Protein AF-A0A9W5RYF2-F1 (afdb_monomer_lite)

pLDDT: mean 78.44, std 16.14, range [43.22, 94.44]

Organism: NCBI:txid1380763

Radius of gyration: 21.94 Å; chains: 1; bounding box: 41×75×54 Å

Structure (mmCIF, N/CA/C/O backbone):
data_AF-A0A9W5RYF2-F1
#
_entry.id   AF-A0A9W5RYF2-F1
#
loop_
_atom_site.group_PDB
_atom_site.id
_atom_site.type_symbol
_atom_site.label_atom_id
_atom_site.label_alt_id
_atom_site.label_comp_id
_atom_site.label_asym_id
_atom_site.label_entity_id
_atom_site.label_seq_id
_atom_site.pdbx_PDB_ins_code
_atom_site.Cartn_x
_atom_site.Cartn_y
_atom_site.Cartn_z
_atom_site.occupancy
_atom_site.B_iso_or_equiv
_atom_site.auth_seq_id
_atom_site.auth_comp_id
_atom_site.auth_asym_id
_atom_site.auth_atom_id
_atom_site.pdbx_PDB_model_num
ATOM 1 N N . MET A 1 1 ? 18.108 -4.951 -0.617 1.00 75.12 1 MET A N 1
ATOM 2 C CA . MET A 1 1 ? 16.947 -5.776 -1.016 1.00 75.12 1 MET A CA 1
ATOM 3 C C . MET A 1 1 ? 16.757 -5.629 -2.524 1.00 75.12 1 MET A C 1
ATOM 5 O O . MET A 1 1 ? 16.729 -4.499 -2.991 1.00 75.12 1 MET A O 1
ATOM 9 N N . ASN A 1 2 ? 16.723 -6.720 -3.292 1.00 88.06 2 ASN A N 1
ATOM 10 C CA . ASN A 1 2 ? 16.575 -6.688 -4.760 1.00 88.06 2 ASN A CA 1
ATOM 11 C C . ASN A 1 2 ? 15.084 -6.607 -5.170 1.00 88.06 2 ASN A C 1
ATOM 13 O O . ASN A 1 2 ? 14.220 -6.937 -4.359 1.00 88.06 2 ASN A O 1
ATOM 17 N N . ALA A 1 3 ? 14.761 -6.244 -6.417 1.00 87.00 3 ALA A N 1
ATOM 18 C CA . ALA A 1 3 ? 13.384 -6.110 -6.919 1.00 87.00 3 ALA A CA 1
ATOM 19 C C . ALA A 1 3 ? 12.536 -7.378 -6.691 1.00 87.00 3 ALA A C 1
ATOM 21 O O . ALA A 1 3 ? 11.399 -7.299 -6.238 1.00 87.00 3 ALA A O 1
ATOM 22 N N . LYS A 1 4 ? 13.122 -8.571 -6.8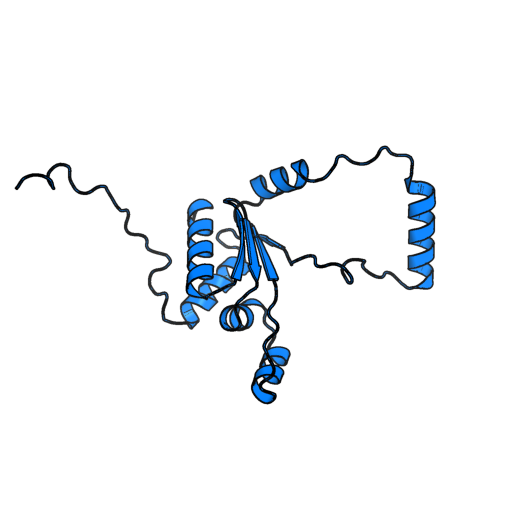75 1.00 89.69 4 LYS A N 1
ATOM 23 C CA . LYS A 1 4 ? 12.460 -9.856 -6.568 1.00 89.69 4 LYS A CA 1
ATOM 24 C C . LYS A 1 4 ? 12.098 -10.006 -5.084 1.00 89.69 4 LYS A C 1
ATOM 26 O O . LYS A 1 4 ? 11.036 -10.520 -4.747 1.00 89.69 4 LYS A O 1
ATOM 31 N N . GLN A 1 5 ? 12.984 -9.563 -4.191 1.00 89.88 5 GLN A N 1
ATOM 32 C CA . GLN A 1 5 ? 12.745 -9.608 -2.745 1.00 89.88 5 GLN A CA 1
ATO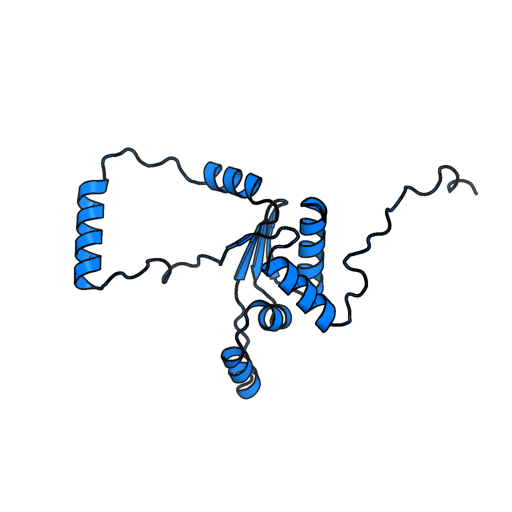M 33 C C . GLN A 1 5 ? 11.685 -8.584 -2.336 1.00 89.88 5 GLN A C 1
ATOM 35 O O . GLN A 1 5 ? 10.839 -8.893 -1.503 1.00 89.88 5 GLN A O 1
ATOM 40 N N . VAL A 1 6 ? 11.714 -7.395 -2.946 1.00 90.94 6 VAL A N 1
ATOM 41 C CA . VAL A 1 6 ? 10.686 -6.360 -2.788 1.00 90.94 6 VAL A CA 1
ATOM 42 C C . VAL A 1 6 ? 9.323 -6.904 -3.198 1.00 90.94 6 VAL A C 1
ATOM 44 O O . VAL A 1 6 ? 8.392 -6.849 -2.403 1.00 90.94 6 VAL A O 1
ATOM 47 N N . HIS A 1 7 ? 9.227 -7.513 -4.378 1.00 92.12 7 HIS A N 1
ATOM 48 C CA . HIS A 1 7 ? 7.991 -8.100 -4.877 1.00 92.12 7 HIS A CA 1
ATOM 49 C C . HIS A 1 7 ? 7.391 -9.106 -3.890 1.00 92.12 7 HIS A C 1
ATOM 51 O O . HIS A 1 7 ? 6.253 -8.959 -3.452 1.00 92.12 7 HIS A O 1
ATOM 57 N N . LYS A 1 8 ? 8.209 -10.060 -3.439 1.00 91.31 8 LYS A N 1
ATOM 58 C CA . LYS A 1 8 ? 7.801 -11.077 -2.467 1.00 91.31 8 LYS A CA 1
ATOM 59 C C . LYS A 1 8 ? 7.463 -10.518 -1.083 1.00 91.31 8 LYS A C 1
ATOM 61 O O . LYS A 1 8 ? 6.682 -11.105 -0.335 1.00 91.31 8 LYS A O 1
ATOM 66 N N . PHE A 1 9 ? 8.113 -9.437 -0.671 1.00 91.19 9 PHE A N 1
ATOM 67 C CA . PHE A 1 9 ? 7.785 -8.764 0.581 1.00 91.19 9 PHE A CA 1
ATOM 68 C C . PHE A 1 9 ? 6.414 -8.094 0.496 1.00 91.19 9 PHE A C 1
ATOM 70 O O . PHE A 1 9 ? 5.586 -8.308 1.377 1.00 91.19 9 PHE A O 1
ATOM 77 N N . VAL A 1 10 ? 6.169 -7.344 -0.579 1.00 91.88 10 VAL A N 1
ATOM 78 C CA . VAL A 1 10 ? 4.903 -6.641 -0.820 1.00 91.88 10 VAL A CA 1
ATOM 79 C C . VAL A 1 10 ? 3.755 -7.638 -0.915 1.00 91.88 10 VAL A C 1
ATOM 81 O O . VAL A 1 10 ? 2.745 -7.469 -0.247 1.00 91.88 10 VAL A O 1
ATOM 84 N N . GLU A 1 11 ? 3.945 -8.720 -1.660 1.00 92.19 11 GLU A N 1
ATOM 85 C CA . GLU A 1 11 ? 2.990 -9.822 -1.766 1.00 92.19 11 GLU A CA 1
ATOM 86 C C . GLU A 1 11 ? 2.588 -10.378 -0.391 1.00 92.19 11 GLU A C 1
ATOM 88 O O . GLU A 1 11 ? 1.407 -10.398 -0.046 1.00 92.19 11 GLU A O 1
ATOM 93 N N . ARG A 1 12 ? 3.574 -10.727 0.448 1.00 90.69 12 ARG A N 1
ATOM 94 C CA . ARG A 1 12 ? 3.320 -11.221 1.809 1.00 90.69 12 ARG A CA 1
ATOM 95 C C . ARG A 1 12 ? 2.659 -10.180 2.705 1.00 90.69 12 ARG A C 1
ATOM 97 O O . ARG A 1 12 ? 1.816 -10.537 3.519 1.00 90.69 12 ARG A O 1
ATOM 104 N N . TYR A 1 13 ? 3.033 -8.910 2.578 1.00 90.69 13 TYR A N 1
ATOM 105 C CA . TYR A 1 13 ? 2.407 -7.825 3.330 1.00 90.69 13 TYR A CA 1
ATOM 106 C C . TYR A 1 13 ? 0.921 -7.686 2.980 1.00 90.69 13 TYR A C 1
ATOM 108 O O . TYR A 1 13 ? 0.081 -7.575 3.874 1.00 90.69 13 TYR A O 1
ATOM 116 N N . LEU A 1 14 ? 0.587 -7.723 1.689 1.00 91.75 14 LEU A N 1
ATOM 117 C CA . LEU A 1 14 ? -0.787 -7.602 1.203 1.00 91.75 14 LEU A CA 1
ATOM 118 C C . LEU A 1 14 ? -1.655 -8.778 1.663 1.00 91.75 14 LEU A C 1
ATOM 120 O O . LEU A 1 14 ? -2.762 -8.561 2.153 1.00 91.75 14 LEU A O 1
ATOM 124 N N . GLU A 1 15 ? -1.131 -10.003 1.572 1.00 89.75 15 GLU A N 1
ATOM 125 C CA . GLU A 1 15 ? -1.806 -11.211 2.060 1.00 89.75 15 GLU A CA 1
ATOM 126 C C . GLU A 1 15 ? -2.004 -11.164 3.583 1.00 89.75 15 GLU A C 1
ATOM 128 O O . GLU A 1 15 ? -3.099 -11.412 4.085 1.00 89.75 15 GLU A O 1
ATOM 133 N N . ALA A 1 16 ? -0.973 -10.768 4.332 1.00 88.75 16 ALA A N 1
ATOM 134 C CA . ALA A 1 16 ? -1.019 -10.725 5.789 1.00 88.75 16 ALA A CA 1
ATOM 135 C C . ALA A 1 16 ? -1.942 -9.636 6.356 1.00 88.75 16 ALA A C 1
ATOM 137 O O . ALA A 1 16 ? -2.501 -9.799 7.441 1.00 88.75 16 ALA A O 1
ATOM 138 N N . THR A 1 17 ? -2.094 -8.521 5.642 1.00 89.00 17 THR A N 1
ATOM 139 C CA . THR A 1 17 ? -3.000 -7.426 6.021 1.00 89.00 17 THR A CA 1
ATOM 140 C C . THR A 1 17 ? -4.427 -7.629 5.513 1.00 89.00 17 THR A C 1
ATOM 142 O O . THR A 1 17 ? -5.294 -6.805 5.814 1.00 89.00 17 THR A O 1
ATOM 145 N N . GLY A 1 18 ? -4.686 -8.702 4.755 1.00 89.31 18 GLY A N 1
ATOM 146 C CA . GLY A 1 18 ? -5.997 -8.985 4.173 1.00 89.31 18 GLY A CA 1
ATOM 147 C C . GLY A 1 18 ? -6.431 -7.947 3.137 1.00 89.31 18 GLY A C 1
ATOM 148 O O . GLY A 1 18 ? -7.620 -7.652 3.028 1.00 89.31 18 GLY A O 1
ATOM 149 N N . CYS A 1 19 ? -5.485 -7.338 2.414 1.00 91.69 19 CYS A N 1
ATOM 150 C CA . CYS A 1 19 ? -5.823 -6.442 1.310 1.00 91.69 19 CYS A CA 1
ATOM 151 C C . CYS A 1 19 ? -6.497 -7.230 0.179 1.00 91.69 19 CYS A C 1
ATOM 153 O O . CYS A 1 19 ? -6.076 -8.336 -0.162 1.00 91.69 19 CYS A O 1
ATOM 155 N N . ALA A 1 20 ? -7.514 -6.643 -0.448 1.00 91.31 20 ALA A N 1
ATOM 156 C CA . ALA A 1 20 ? -8.177 -7.259 -1.588 1.00 91.31 20 ALA A CA 1
ATOM 157 C C . ALA A 1 20 ? -7.347 -7.016 -2.857 1.00 91.31 20 ALA A C 1
ATOM 159 O O . ALA A 1 20 ? -7.293 -5.902 -3.384 1.00 91.31 20 ALA A O 1
ATOM 160 N N . VAL A 1 21 ? -6.672 -8.059 -3.340 1.00 92.12 21 VAL A N 1
ATOM 161 C CA . VAL A 1 21 ? -5.864 -7.997 -4.564 1.00 92.12 21 VAL A CA 1
ATOM 162 C C . VAL A 1 21 ? -6.784 -8.071 -5.782 1.00 92.12 21 VAL A C 1
ATOM 164 O O . VAL A 1 21 ? -7.429 -9.088 -6.011 1.00 92.12 21 VAL A O 1
ATOM 167 N N . LEU A 1 22 ? -6.842 -6.985 -6.556 1.00 91.38 22 LEU A N 1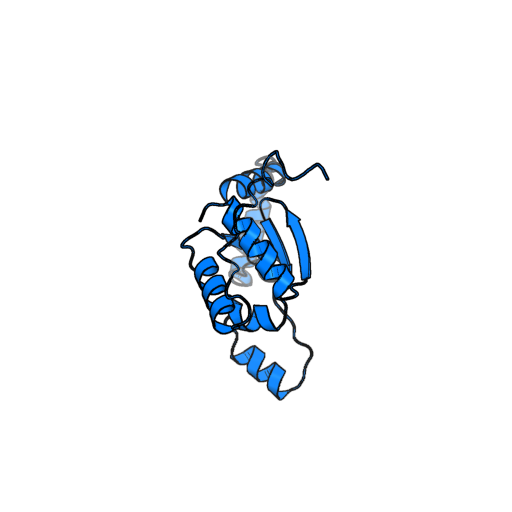
ATOM 168 C CA . LEU A 1 22 ? -7.629 -6.888 -7.789 1.00 91.38 22 LEU A CA 1
ATOM 169 C C . LEU A 1 22 ? -6.856 -7.456 -8.985 1.00 91.38 22 LEU A C 1
ATOM 171 O O . LEU A 1 22 ? -7.436 -8.110 -9.844 1.00 91.38 22 LEU A O 1
ATOM 175 N N . GLU A 1 23 ? -5.544 -7.213 -9.034 1.00 90.88 23 GLU A N 1
ATOM 176 C CA . GLU A 1 23 ? -4.662 -7.708 -10.091 1.00 90.88 23 GLU A CA 1
ATOM 177 C C . GLU A 1 23 ? -3.294 -8.071 -9.509 1.00 90.88 23 GLU A C 1
ATOM 179 O O . GLU A 1 23 ? -2.671 -7.263 -8.812 1.00 90.88 23 GLU A O 1
ATOM 184 N N . ARG A 1 24 ? -2.823 -9.286 -9.813 1.00 92.25 24 ARG A N 1
ATOM 185 C CA . ARG A 1 24 ? -1.512 -9.810 -9.412 1.00 92.25 24 ARG A CA 1
ATOM 186 C C . ARG A 1 24 ? -0.664 -9.995 -10.667 1.00 92.25 24 ARG A C 1
ATOM 188 O O . ARG A 1 24 ? -0.914 -10.904 -11.452 1.00 92.25 24 ARG A O 1
ATOM 195 N N . SER A 1 25 ? 0.321 -9.128 -10.861 1.00 91.44 25 SER A N 1
ATOM 196 C CA . SER A 1 25 ? 1.315 -9.222 -11.932 1.00 91.44 25 SER A CA 1
ATOM 197 C C . SER A 1 25 ? 2.699 -9.366 -11.300 1.00 91.44 25 SER A C 1
ATOM 199 O O . SER A 1 25 ? 2.919 -8.826 -10.223 1.00 91.44 25 SER A O 1
ATOM 201 N N . PRO A 1 26 ? 3.666 -10.042 -11.944 1.00 90.38 26 PRO A N 1
ATOM 202 C CA . PRO A 1 26 ? 5.040 -10.139 -11.439 1.00 90.38 26 PRO A CA 1
ATOM 203 C C . PRO A 1 26 ? 5.776 -8.787 -11.383 1.00 90.38 26 PRO A C 1
ATOM 205 O O . PRO A 1 26 ? 6.869 -8.697 -10.828 1.00 90.38 26 PRO A O 1
ATOM 208 N N . VAL A 1 27 ? 5.202 -7.742 -11.984 1.00 92.56 27 VAL A N 1
ATOM 209 C CA . VAL A 1 27 ? 5.786 -6.399 -12.074 1.00 92.56 27 VAL A CA 1
ATOM 210 C C . VAL A 1 27 ? 5.027 -5.401 -11.192 1.00 92.56 27 VAL A C 1
ATOM 212 O O . VAL A 1 27 ? 5.642 -4.488 -10.628 1.00 92.56 27 VAL A O 1
ATOM 215 N N . HIS A 1 28 ? 3.718 -5.596 -11.003 1.00 92.62 28 HIS A N 1
ATOM 216 C CA . HIS A 1 28 ? 2.850 -4.696 -10.245 1.00 92.62 28 HIS A CA 1
ATOM 217 C C . HIS A 1 28 ? 1.693 -5.415 -9.543 1.00 92.62 28 HIS A C 1
ATOM 219 O O . HIS A 1 28 ? 1.261 -6.489 -9.947 1.00 92.62 28 HIS A O 1
ATOM 225 N N . PHE A 1 29 ? 1.126 -4.770 -8.529 1.00 94.31 29 PHE A N 1
ATOM 226 C CA . PHE A 1 29 ? -0.098 -5.199 -7.862 1.00 94.31 29 PHE A CA 1
ATOM 227 C C . PHE A 1 29 ? -1.126 -4.075 -7.906 1.00 94.31 29 PHE A C 1
ATOM 229 O O . PHE A 1 29 ? -0.813 -2.948 -7.524 1.00 94.31 29 PHE A O 1
ATOM 236 N N . LYS A 1 30 ? -2.360 -4.373 -8.313 1.00 93.94 30 LYS A N 1
ATOM 237 C CA . LYS A 1 30 ? -3.498 -3.470 -8.090 1.00 93.94 30 LYS A CA 1
ATOM 238 C C . LYS A 1 30 ? -4.288 -4.006 -6.919 1.00 93.94 30 LYS A C 1
ATOM 240 O O . LYS A 1 30 ? -4.763 -5.140 -6.964 1.00 93.94 30 LYS A O 1
ATOM 245 N N . VAL A 1 31 ? -4.406 -3.219 -5.861 1.00 93.81 31 VAL A N 1
ATOM 246 C CA . VAL A 1 31 ? -5.015 -3.678 -4.612 1.00 93.81 31 VAL A CA 1
ATOM 247 C C . VAL A 1 31 ? -5.943 -2.627 -4.045 1.00 93.81 31 VAL A C 1
ATOM 249 O O . VAL A 1 31 ? -5.641 -1.436 -4.088 1.00 93.81 31 VAL A O 1
ATOM 252 N N . LYS A 1 32 ? -7.048 -3.081 -3.460 1.00 93.81 32 LYS A N 1
ATOM 253 C CA . LYS A 1 32 ? -7.854 -2.291 -2.540 1.00 93.81 32 LYS A CA 1
ATOM 254 C C . LYS A 1 32 ? -7.356 -2.569 -1.126 1.00 93.81 32 LYS A C 1
ATOM 256 O O . LYS A 1 32 ? -7.288 -3.725 -0.700 1.00 93.81 32 LYS A O 1
ATOM 261 N N . LEU A 1 33 ? -6.959 -1.516 -0.419 1.00 92.88 33 LEU A N 1
ATOM 262 C CA . LEU A 1 33 ? -6.398 -1.650 0.920 1.00 92.88 33 LEU A CA 1
ATOM 263 C C . LEU A 1 33 ? -7.449 -2.175 1.901 1.00 92.88 33 LEU A C 1
ATOM 265 O O . LEU A 1 33 ? -8.642 -1.896 1.769 1.00 92.88 33 LEU A O 1
ATOM 269 N N . SER A 1 34 ? -7.001 -2.924 2.906 1.00 92.31 34 SER A N 1
ATOM 270 C CA . SER A 1 34 ? -7.828 -3.235 4.072 1.00 92.31 34 SER A CA 1
ATOM 271 C C . SER A 1 34 ? -7.910 -2.023 5.011 1.00 92.31 34 SER A C 1
ATOM 273 O O . SER A 1 34 ? -7.044 -1.147 4.946 1.00 92.31 34 SER A O 1
ATOM 275 N N . PRO A 1 35 ? -8.898 -1.950 5.922 1.00 91.81 35 PRO A N 1
ATOM 276 C CA . PRO A 1 35 ? -9.002 -0.840 6.872 1.00 91.81 35 PRO A CA 1
ATOM 277 C C . PRO A 1 35 ? -7.735 -0.630 7.713 1.00 91.81 35 PRO A C 1
ATOM 279 O O . PRO A 1 35 ? -7.323 0.502 7.945 1.00 91.81 35 PRO A O 1
ATOM 282 N N . ALA A 1 36 ? -7.079 -1.717 8.132 1.00 89.00 36 ALA A N 1
ATOM 283 C CA . ALA A 1 36 ? -5.835 -1.646 8.895 1.00 89.00 36 ALA A CA 1
ATOM 284 C C . ALA A 1 36 ? -4.663 -1.115 8.050 1.00 89.00 36 ALA A C 1
ATOM 286 O O . ALA A 1 36 ? -3.908 -0.258 8.509 1.00 89.00 36 ALA A O 1
ATOM 287 N N . ALA A 1 37 ? -4.530 -1.589 6.806 1.00 90.44 37 ALA A N 1
ATOM 288 C CA . ALA A 1 37 ? -3.484 -1.126 5.898 1.00 90.44 37 ALA A CA 1
ATOM 289 C C . ALA A 1 37 ? -3.695 0.339 5.490 1.00 90.44 37 ALA A C 1
ATOM 291 O O . ALA A 1 37 ? -2.746 1.115 5.459 1.00 90.44 37 ALA A O 1
ATOM 292 N N . ASP A 1 38 ? -4.936 0.743 5.221 1.00 91.44 38 ASP A N 1
ATOM 293 C CA . ASP A 1 38 ? -5.264 2.113 4.835 1.00 91.44 38 ASP A CA 1
ATOM 294 C C . ASP A 1 38 ? -4.958 3.102 5.972 1.00 91.44 38 ASP A C 1
ATOM 296 O O . ASP A 1 38 ? -4.257 4.083 5.731 1.00 91.44 38 ASP A O 1
ATOM 300 N N . ARG A 1 39 ? -5.315 2.790 7.231 1.00 89.88 39 ARG A N 1
ATOM 301 C CA . ARG A 1 39 ? -4.916 3.592 8.410 1.00 89.88 39 ARG A CA 1
ATOM 302 C C . ARG A 1 39 ? -3.409 3.840 8.481 1.00 89.88 39 ARG A C 1
ATOM 304 O O . ARG A 1 39 ? -2.993 4.962 8.758 1.00 89.88 39 ARG A O 1
ATOM 311 N N . ALA A 1 40 ? -2.603 2.813 8.217 1.00 89.06 40 ALA A N 1
ATOM 312 C CA . ALA A 1 40 ? -1.147 2.915 8.281 1.00 89.06 40 ALA A CA 1
ATOM 313 C C . ALA A 1 40 ? -0.538 3.650 7.071 1.00 89.06 40 ALA A C 1
ATOM 315 O O . ALA A 1 40 ? 0.487 4.323 7.193 1.00 89.06 40 ALA A O 1
ATOM 316 N N . LEU A 1 41 ? -1.155 3.520 5.893 1.00 89.12 41 LEU A N 1
ATOM 317 C CA . LEU A 1 41 ? -0.550 3.929 4.627 1.00 89.12 41 LEU A CA 1
ATOM 318 C C . LEU A 1 41 ? -1.070 5.261 4.072 1.00 89.12 41 LEU A C 1
ATOM 320 O O . LEU A 1 41 ? -0.313 5.947 3.387 1.00 89.12 41 LEU A O 1
ATOM 324 N N . THR A 1 42 ? -2.328 5.643 4.293 1.00 85.62 42 THR A N 1
ATOM 325 C CA . THR A 1 42 ? -2.929 6.808 3.607 1.00 85.62 42 THR A CA 1
ATOM 326 C C . THR A 1 42 ? -2.856 8.110 4.404 1.00 85.62 42 THR A C 1
ATOM 328 O O . THR A 1 42 ? -3.194 9.160 3.864 1.00 85.62 42 THR A O 1
ATOM 331 N N . ASN A 1 43 ? -2.383 8.069 5.659 1.00 84.31 43 ASN A N 1
ATOM 332 C CA . ASN A 1 43 ? -2.289 9.223 6.565 1.00 84.31 43 ASN A CA 1
ATOM 333 C C . ASN A 1 43 ? -3.573 10.084 6.565 1.00 84.31 43 ASN A C 1
ATOM 335 O O . ASN A 1 43 ? -3.534 11.298 6.357 1.00 84.31 43 ASN A O 1
ATOM 339 N N . ARG A 1 44 ? -4.738 9.447 6.758 1.00 88.75 44 ARG A N 1
ATOM 340 C CA . ARG A 1 44 ? -6.058 10.111 6.772 1.00 88.75 44 ARG A CA 1
ATOM 341 C C . ARG A 1 44 ? -6.661 10.156 8.186 1.00 88.75 44 ARG A C 1
ATOM 343 O O . ARG A 1 44 ? -7.691 9.522 8.421 1.00 88.75 44 ARG A O 1
ATOM 350 N N . PRO A 1 45 ? -6.073 10.899 9.142 1.00 88.31 45 PRO A N 1
ATOM 351 C CA . PRO A 1 45 ? -6.505 10.867 10.542 1.00 88.31 45 PRO A CA 1
ATOM 352 C C . PRO A 1 45 ? -7.948 11.354 10.736 1.00 88.31 45 PRO A C 1
ATOM 354 O O . PRO A 1 45 ? -8.695 10.778 11.522 1.00 88.31 45 PRO A O 1
ATOM 357 N N . TYR A 1 46 ? -8.379 12.374 9.983 1.00 91.00 46 TYR A N 1
ATOM 358 C CA . TYR A 1 46 ? -9.740 12.913 10.090 1.00 91.00 46 TYR A CA 1
ATOM 359 C C . TYR A 1 46 ? -10.814 11.940 9.600 1.00 91.00 46 TYR A C 1
ATOM 361 O O . TYR A 1 46 ? -11.863 11.823 10.231 1.00 91.00 46 TYR A O 1
ATOM 369 N N . TYR A 1 47 ? -10.546 11.234 8.498 1.00 91.19 47 TYR A N 1
ATOM 370 C CA . TYR A 1 47 ? -11.461 10.240 7.941 1.00 91.19 47 TYR A CA 1
ATOM 371 C C . TYR A 1 47 ? -11.665 9.087 8.921 1.00 91.19 47 TYR A C 1
ATOM 373 O O . TYR A 1 47 ? -12.794 8.770 9.287 1.00 91.19 47 TYR A O 1
ATOM 381 N N . TRP A 1 48 ? -10.564 8.530 9.423 1.00 90.56 48 TRP A N 1
ATOM 382 C CA . TRP A 1 48 ? -10.622 7.446 10.392 1.00 90.56 48 TRP A CA 1
ATOM 383 C C . TRP A 1 48 ? -11.273 7.875 11.702 1.00 90.56 48 TRP A C 1
ATOM 385 O O . TRP A 1 48 ? -12.133 7.166 12.209 1.00 90.56 48 TRP A O 1
ATOM 395 N N . GLY A 1 49 ? -10.993 9.091 12.175 1.00 91.50 49 GLY A N 1
ATOM 396 C CA . GLY A 1 49 ? -11.682 9.642 13.337 1.00 91.50 49 GLY A CA 1
ATOM 397 C C . GLY A 1 49 ? -13.190 9.826 13.132 1.00 91.50 49 GLY A C 1
ATOM 398 O O . GLY A 1 49 ? -13.934 9.783 14.107 1.00 91.50 49 GLY A O 1
ATOM 399 N N . PHE A 1 50 ? -13.667 10.065 11.907 1.00 92.69 50 PHE A N 1
ATOM 400 C CA . PHE A 1 50 ? -15.102 10.096 11.602 1.00 92.69 50 PHE A CA 1
ATOM 401 C C . PHE A 1 50 ? -15.699 8.686 11.583 1.00 92.69 50 PHE A C 1
ATOM 403 O O . PHE A 1 50 ? -16.713 8.457 12.240 1.00 92.69 50 PHE A O 1
ATOM 410 N N . VAL A 1 51 ? -15.057 7.748 10.881 1.00 93.12 51 VAL A N 1
ATOM 411 C CA . VAL A 1 51 ? -15.480 6.340 10.808 1.00 93.12 51 VAL A CA 1
ATOM 412 C C . VAL A 1 51 ? -15.585 5.737 12.210 1.00 93.12 51 VAL A C 1
ATOM 414 O O . VAL A 1 51 ? -16.618 5.172 12.552 1.00 93.12 51 VAL A O 1
ATOM 417 N N . ASP A 1 52 ? -14.583 5.955 13.064 1.00 91.62 52 ASP A N 1
ATOM 418 C CA . ASP A 1 52 ? -14.552 5.413 14.428 1.00 91.62 52 ASP A CA 1
ATOM 419 C C . ASP A 1 52 ? -15.653 6.002 15.325 1.00 91.62 52 ASP A C 1
ATOM 421 O O . ASP A 1 52 ? -16.179 5.316 16.197 1.00 91.62 52 ASP A O 1
ATOM 425 N N . ARG A 1 53 ? -16.029 7.272 15.109 1.00 93.75 53 ARG A N 1
ATOM 426 C CA . ARG A 1 53 ? -17.103 7.938 15.868 1.00 93.75 53 ARG A CA 1
ATOM 427 C C . ARG A 1 53 ? -18.500 7.574 15.386 1.00 93.75 53 ARG A C 1
ATOM 429 O O . ARG A 1 53 ? -19.431 7.570 16.182 1.00 93.75 53 ARG A O 1
ATOM 436 N N . THR A 1 54 ? -18.658 7.349 14.088 1.00 93.38 54 THR A N 1
ATOM 437 C CA . THR A 1 54 ? -19.967 7.105 13.468 1.00 93.38 54 THR A CA 1
ATOM 438 C C . THR A 1 54 ? -20.296 5.626 13.325 1.00 93.38 54 THR A C 1
ATOM 440 O O . THR A 1 54 ? -21.464 5.290 13.159 1.00 93.38 54 THR A O 1
ATOM 443 N N . GLY A 1 55 ? -19.291 4.748 13.382 1.00 88.56 55 GLY A N 1
ATOM 444 C CA . GLY A 1 55 ? -19.454 3.327 13.081 1.00 88.56 55 GLY A CA 1
ATOM 445 C C . GLY A 1 55 ? -19.821 3.062 11.618 1.00 88.56 55 GLY A C 1
ATOM 446 O O . GLY A 1 55 ? -20.358 2.002 11.315 1.00 88.56 55 GLY A O 1
ATOM 447 N N . ALA A 1 56 ? -19.586 4.025 10.721 1.00 89.06 56 ALA A N 1
ATOM 448 C CA . ALA A 1 56 ? -19.857 3.867 9.298 1.00 89.06 56 ALA A CA 1
ATOM 449 C C . ALA A 1 56 ? -18.947 2.799 8.666 1.00 89.06 56 ALA A C 1
ATOM 451 O O . ALA A 1 56 ? -17.823 2.573 9.117 1.00 89.06 56 ALA A O 1
ATOM 452 N N . GLU A 1 57 ? -19.412 2.181 7.579 1.00 89.06 57 GLU A N 1
ATOM 453 C CA . GLU A 1 57 ? -18.602 1.235 6.808 1.00 89.06 57 GLU A CA 1
ATOM 454 C C . GLU A 1 57 ? -17.365 1.935 6.209 1.00 89.06 57 GLU A C 1
ATOM 456 O O . GLU A 1 57 ? -17.505 2.961 5.533 1.00 89.06 57 GLU A O 1
ATOM 461 N N . PRO A 1 58 ? -16.144 1.414 6.435 1.00 90.06 58 PRO A N 1
ATOM 462 C CA . PRO A 1 58 ? -14.925 2.056 5.973 1.00 90.06 58 PRO A CA 1
ATOM 463 C C . PRO A 1 58 ? -14.731 1.900 4.460 1.00 90.06 58 PRO A C 1
ATOM 465 O O . PRO A 1 58 ? -14.433 0.826 3.940 1.00 90.06 58 PRO A O 1
ATOM 468 N N . GLU A 1 59 ? -14.784 3.015 3.748 1.00 88.44 59 GLU A N 1
ATOM 469 C CA . GLU A 1 59 ? -14.274 3.165 2.390 1.00 88.44 59 GLU A CA 1
ATOM 470 C C . GLU A 1 59 ? -12.737 3.275 2.383 1.00 88.44 59 GLU A C 1
ATOM 472 O O . GLU A 1 59 ? -12.155 4.216 2.927 1.00 88.44 59 GLU A O 1
ATOM 477 N N . THR A 1 60 ? -12.071 2.290 1.783 1.00 89.31 60 THR A N 1
ATOM 478 C CA . THR A 1 60 ? -10.607 2.224 1.666 1.00 89.31 60 THR A CA 1
ATOM 479 C C . THR A 1 60 ? -10.132 2.553 0.255 1.00 89.31 60 THR A C 1
ATOM 481 O O . THR A 1 60 ? -10.819 2.283 -0.737 1.00 89.31 60 THR A O 1
ATOM 484 N N . MET A 1 61 ? -8.928 3.118 0.150 1.00 88.50 61 MET A N 1
ATOM 485 C CA . MET A 1 61 ? -8.338 3.479 -1.136 1.00 88.50 61 MET A CA 1
ATOM 486 C C . MET A 1 61 ? -7.780 2.263 -1.884 1.00 88.50 61 MET A C 1
ATOM 488 O O . MET A 1 61 ? -7.422 1.237 -1.302 1.00 88.50 61 MET A O 1
ATOM 492 N N . SER A 1 62 ? -7.690 2.394 -3.209 1.00 91.69 62 SER A N 1
ATOM 493 C CA . SER A 1 62 ? -7.041 1.412 -4.083 1.00 91.69 62 SER A CA 1
ATOM 494 C C . SER A 1 62 ? -5.747 1.981 -4.652 1.00 91.69 62 SER A C 1
ATOM 496 O O . SER A 1 62 ? -5.738 3.128 -5.086 1.00 91.69 62 SER A O 1
ATOM 498 N N . PHE A 1 63 ? -4.678 1.186 -4.671 1.00 91.81 63 PHE A N 1
ATOM 499 C CA . PHE A 1 63 ? -3.349 1.584 -5.139 1.00 91.81 63 PHE A CA 1
ATOM 500 C C . PHE A 1 63 ? -2.822 0.635 -6.212 1.00 91.81 63 PHE A C 1
ATOM 502 O O . PHE A 1 63 ? -3.145 -0.556 -6.226 1.00 91.81 63 PHE A O 1
ATOM 509 N N . VAL A 1 64 ? -1.955 1.172 -7.072 1.00 94.06 64 VAL A N 1
ATOM 510 C CA . VAL A 1 64 ? -1.111 0.389 -7.977 1.00 94.06 64 VAL A CA 1
ATOM 511 C C . VAL A 1 64 ? 0.313 0.393 -7.437 1.00 94.06 64 VAL A C 1
ATOM 513 O O . VAL A 1 64 ? 1.014 1.398 -7.523 1.00 94.06 64 VAL A O 1
ATOM 516 N N . PHE A 1 65 ? 0.750 -0.730 -6.884 1.00 94.12 65 PHE A N 1
ATOM 517 C CA . PHE A 1 65 ? 2.111 -0.920 -6.399 1.00 94.12 65 PHE A CA 1
ATOM 518 C C . PHE A 1 65 ? 2.991 -1.490 -7.504 1.00 94.12 65 PHE A C 1
ATOM 520 O O . PHE A 1 65 ? 2.811 -2.635 -7.905 1.00 94.12 65 PHE A O 1
ATOM 527 N N . VAL A 1 66 ? 3.960 -0.717 -7.982 1.00 94.44 66 VAL A N 1
ATOM 528 C CA . VAL A 1 66 ? 4.871 -1.116 -9.061 1.00 94.44 66 VAL A CA 1
ATOM 529 C C . VAL A 1 66 ? 6.218 -1.503 -8.471 1.00 94.44 66 VAL A C 1
ATOM 531 O O . VAL A 1 66 ? 6.911 -0.666 -7.909 1.00 94.44 66 VAL A O 1
ATOM 534 N N . THR A 1 67 ? 6.603 -2.768 -8.591 1.00 93.25 67 THR A N 1
ATOM 535 C CA . THR A 1 67 ? 7.841 -3.305 -7.989 1.00 93.25 67 THR A CA 1
ATOM 536 C C . THR A 1 67 ? 9.052 -3.252 -8.917 1.00 93.25 67 THR A C 1
ATOM 538 O O . THR A 1 67 ? 10.189 -3.271 -8.451 1.00 93.25 67 THR A O 1
ATOM 541 N N . ASP A 1 68 ? 8.814 -3.175 -10.227 1.00 91.38 68 ASP A N 1
ATOM 542 C CA . ASP A 1 68 ? 9.848 -3.010 -11.246 1.00 91.38 68 ASP A CA 1
ATOM 543 C C . ASP A 1 68 ? 9.384 -1.914 -12.223 1.00 91.38 68 ASP A C 1
ATOM 545 O O . ASP A 1 68 ? 8.597 -2.193 -13.132 1.00 91.38 68 ASP A O 1
ATOM 549 N N . PRO A 1 69 ? 9.780 -0.646 -11.994 1.00 88.75 69 PRO A N 1
ATOM 550 C CA . PRO A 1 69 ? 9.273 0.476 -12.778 1.00 88.75 69 PRO A CA 1
ATOM 551 C C . PRO A 1 69 ? 9.681 0.385 -14.250 1.00 88.75 69 PRO A C 1
ATOM 553 O O . PRO A 1 69 ? 8.866 0.712 -15.104 1.00 88.75 69 PRO A O 1
ATOM 556 N N . ALA A 1 70 ? 10.881 -0.129 -14.544 1.00 89.06 70 ALA A N 1
ATOM 557 C CA . ALA A 1 70 ? 11.383 -0.249 -15.911 1.00 89.06 70 ALA A CA 1
ATOM 558 C C . ALA A 1 70 ? 10.502 -1.191 -16.745 1.00 89.06 70 ALA A C 1
ATOM 560 O O . ALA A 1 70 ? 10.005 -0.815 -17.802 1.00 89.06 70 ALA A O 1
ATOM 561 N N . LYS A 1 71 ? 10.215 -2.390 -16.223 1.00 88.50 71 LYS A N 1
ATOM 562 C CA . LYS A 1 71 ? 9.330 -3.338 -16.921 1.00 88.50 71 LYS A CA 1
ATOM 563 C C . LYS A 1 71 ? 7.883 -2.874 -16.969 1.00 88.50 71 LYS A C 1
ATOM 565 O O . LYS A 1 71 ? 7.168 -3.187 -17.915 1.00 88.50 71 LYS A O 1
ATOM 570 N N . TYR A 1 72 ? 7.426 -2.166 -15.939 1.00 88.31 72 TYR A N 1
ATOM 571 C CA . TYR A 1 72 ? 6.059 -1.662 -15.916 1.00 88.31 72 TYR A CA 1
ATOM 572 C C . TYR A 1 72 ? 5.836 -0.629 -17.016 1.00 88.31 72 TYR A C 1
ATOM 574 O O . TYR A 1 72 ? 4.814 -0.681 -17.687 1.00 88.31 72 TYR A O 1
ATOM 582 N N . GLU A 1 73 ? 6.801 0.265 -17.234 1.00 87.81 73 GLU A N 1
ATOM 583 C CA . GLU A 1 73 ? 6.743 1.258 -18.307 1.00 87.81 73 GLU A CA 1
ATOM 584 C C . GLU A 1 73 ? 6.733 0.611 -19.692 1.00 87.81 73 GLU A C 1
ATOM 586 O O . GLU A 1 73 ? 5.965 1.043 -20.543 1.00 87.81 73 GLU A O 1
ATOM 591 N N . GLU A 1 74 ? 7.490 -0.467 -19.912 1.00 86.19 74 GLU A N 1
ATOM 592 C CA . GLU A 1 74 ? 7.430 -1.236 -21.163 1.00 86.19 74 GLU A CA 1
ATOM 593 C C . GLU A 1 74 ? 6.046 -1.869 -21.390 1.00 86.19 74 GLU A C 1
ATOM 595 O O . GLU A 1 74 ? 5.510 -1.814 -22.496 1.00 86.19 74 GLU A O 1
ATOM 600 N N . ILE A 1 75 ? 5.434 -2.437 -20.344 1.00 85.25 75 ILE A N 1
ATOM 601 C CA . ILE A 1 75 ? 4.091 -3.041 -20.411 1.00 85.25 75 ILE A CA 1
ATOM 602 C C . ILE A 1 75 ? 3.014 -1.964 -20.612 1.00 85.25 75 ILE A C 1
ATOM 604 O O . ILE A 1 75 ? 2.075 -2.144 -21.393 1.00 85.25 75 ILE A O 1
ATOM 608 N N . GLU A 1 76 ? 3.138 -0.831 -19.924 1.00 84.00 76 GLU A N 1
ATOM 609 C CA . GLU A 1 76 ? 2.238 0.314 -20.056 1.00 84.00 76 GLU A CA 1
ATOM 610 C C . GLU A 1 76 ? 2.360 0.938 -21.454 1.00 84.00 76 GLU A C 1
ATOM 612 O O . GLU A 1 76 ? 1.346 1.193 -22.094 1.00 84.00 76 GLU A O 1
ATOM 617 N N . ALA A 1 77 ? 3.576 1.080 -21.988 1.00 80.62 77 ALA A N 1
ATOM 618 C CA . ALA A 1 77 ? 3.823 1.571 -23.343 1.00 80.62 77 ALA A CA 1
ATOM 619 C C . ALA A 1 77 ? 3.348 0.592 -24.429 1.00 80.62 77 ALA A C 1
ATOM 621 O O . ALA A 1 77 ? 2.826 1.027 -25.450 1.00 80.62 77 ALA A O 1
ATOM 622 N N . ALA A 1 78 ? 3.481 -0.721 -24.214 1.00 77.94 78 ALA A N 1
ATOM 623 C CA . ALA A 1 78 ? 2.990 -1.738 -25.145 1.00 77.94 78 ALA A CA 1
ATOM 624 C C . ALA A 1 78 ? 1.456 -1.868 -25.140 1.00 77.94 78 ALA A C 1
ATOM 626 O O . ALA A 1 78 ? 0.861 -2.248 -26.149 1.00 77.94 78 ALA A O 1
ATOM 627 N N . SER A 1 79 ? 0.807 -1.565 -24.011 1.00 72.31 79 SER A N 1
ATOM 628 C CA . SER A 1 79 ? -0.659 -1.547 -23.888 1.00 72.31 79 SER A CA 1
ATOM 629 C C . SER A 1 79 ? -1.278 -0.191 -24.242 1.00 72.31 79 SER A C 1
ATOM 631 O O . SER A 1 79 ? -2.458 -0.127 -24.601 1.00 72.31 79 SER A O 1
ATOM 633 N N . ALA A 1 80 ? -0.491 0.888 -24.209 1.00 65.50 80 ALA A N 1
ATOM 634 C CA . ALA A 1 80 ? -0.869 2.177 -24.758 1.00 65.50 80 ALA A CA 1
ATOM 635 C C . ALA A 1 80 ? -0.967 2.066 -26.285 1.00 65.50 80 ALA A C 1
ATOM 637 O O . ALA A 1 80 ? 0.016 1.884 -27.001 1.00 65.50 80 ALA A O 1
ATOM 638 N N . ARG A 1 81 ? -2.198 2.166 -26.790 1.00 55.47 81 ARG A N 1
ATOM 639 C CA . ARG A 1 81 ? -2.513 2.248 -28.221 1.00 55.47 81 ARG A CA 1
ATOM 640 C C . ARG A 1 81 ? -1.574 3.268 -28.899 1.00 55.47 81 ARG A C 1
ATOM 642 O O . ARG A 1 81 ? -1.376 4.338 -28.319 1.00 55.47 81 ARG A O 1
ATOM 649 N N . PRO A 1 82 ? -1.026 2.988 -30.100 1.00 59.34 82 PRO A N 1
ATOM 650 C CA . PRO A 1 82 ? -0.169 3.943 -30.796 1.00 59.34 82 PRO A CA 1
ATOM 651 C C . PRO A 1 82 ? -0.882 5.295 -30.934 1.00 59.34 82 PRO A C 1
ATOM 653 O O . PRO A 1 82 ? -2.112 5.313 -31.084 1.00 59.34 82 PRO A O 1
ATOM 656 N N . PRO A 1 83 ? -0.142 6.418 -30.867 1.00 56.66 83 PRO A N 1
ATOM 657 C CA . PRO A 1 83 ? -0.738 7.736 -30.997 1.00 56.66 83 PRO A CA 1
ATOM 658 C C . PRO A 1 83 ? -1.507 7.798 -32.319 1.00 56.66 83 PRO A C 1
ATOM 660 O O . PRO A 1 83 ? -0.992 7.427 -33.375 1.00 56.66 83 PRO A O 1
ATOM 663 N N . LEU A 1 84 ? -2.771 8.217 -32.235 1.00 57.03 84 LEU A N 1
ATOM 664 C CA . LEU A 1 84 ? -3.577 8.550 -33.406 1.00 57.03 84 LEU A CA 1
ATOM 665 C C . LEU A 1 84 ? -2.796 9.557 -34.274 1.00 57.03 84 LEU A C 1
ATOM 667 O O . LEU A 1 84 ? -2.046 10.371 -33.729 1.00 57.03 84 LEU A O 1
ATOM 671 N N . PRO A 1 85 ? -2.926 9.490 -35.610 1.00 57.50 85 PRO A N 1
ATOM 672 C CA . PRO A 1 85 ? -2.150 10.327 -36.518 1.00 57.50 85 PRO A CA 1
ATOM 673 C C . PRO A 1 85 ? -2.325 11.823 -36.196 1.00 57.50 85 PRO A C 1
ATOM 675 O O . PRO A 1 85 ? -3.426 12.235 -35.816 1.00 57.50 85 PRO A O 1
ATOM 678 N N . PRO A 1 86 ? -1.274 12.647 -36.378 1.00 49.84 86 PRO A N 1
ATOM 679 C CA . PRO A 1 86 ? -1.318 14.080 -36.107 1.00 49.84 86 PRO A CA 1
ATOM 680 C C . PRO A 1 86 ? -2.266 14.746 -37.110 1.00 49.84 86 PRO A C 1
ATOM 682 O O . PRO A 1 86 ? -1.912 14.981 -38.264 1.00 49.84 86 PRO A O 1
ATOM 685 N N . GLY A 1 87 ? -3.508 14.990 -36.699 1.00 52.28 87 GLY A N 1
ATOM 686 C CA . GLY A 1 87 ? -4.529 15.516 -37.607 1.00 52.28 87 GLY A CA 1
ATOM 687 C C . GLY A 1 87 ? -5.869 15.890 -36.976 1.00 52.28 87 GLY A C 1
ATOM 688 O O . GLY A 1 87 ? -6.625 16.631 -37.595 1.00 52.28 87 GLY A O 1
ATOM 689 N N . SER A 1 88 ? -6.171 15.452 -35.750 1.00 53.75 88 SER A N 1
ATOM 690 C CA . SER A 1 88 ? -7.426 15.797 -35.054 1.00 53.75 88 SER A CA 1
ATOM 691 C C . SER A 1 88 ? -7.282 16.869 -33.960 1.00 53.75 88 SER A C 1
ATOM 693 O O . SER A 1 88 ? -8.279 17.294 -33.377 1.00 53.75 88 SER A O 1
ATOM 695 N N . ASP A 1 89 ? -6.064 17.352 -33.696 1.00 51.12 89 ASP A N 1
ATOM 696 C CA . ASP A 1 89 ? -5.747 18.127 -32.486 1.00 51.12 89 ASP A CA 1
ATOM 697 C C . ASP A 1 89 ? -6.189 19.597 -32.512 1.00 51.12 89 ASP A C 1
ATOM 699 O O . ASP A 1 89 ? -6.360 20.197 -31.455 1.00 51.12 89 ASP A O 1
ATOM 703 N N . ALA A 1 90 ? -6.425 20.204 -33.680 1.00 56.97 90 ALA A N 1
ATOM 704 C CA . ALA A 1 90 ? -6.720 21.642 -33.749 1.00 56.97 90 ALA A CA 1
ATOM 705 C C . ALA A 1 90 ? -8.094 22.002 -33.148 1.00 56.97 90 ALA A C 1
ATOM 707 O O . ALA A 1 90 ? -8.224 22.984 -32.415 1.00 56.97 90 ALA A O 1
ATOM 708 N N . ILE A 1 91 ? -9.116 21.183 -33.413 1.00 54.34 91 ILE A N 1
ATOM 709 C CA . ILE A 1 91 ? -10.477 21.411 -32.902 1.00 54.34 91 ILE A CA 1
ATOM 710 C C . ILE A 1 91 ? -10.562 20.984 -31.432 1.00 54.34 91 ILE A C 1
ATOM 712 O O . ILE A 1 91 ? -11.178 21.671 -30.619 1.00 54.34 91 ILE A O 1
ATOM 716 N N . GLN A 1 92 ? -9.879 19.899 -31.060 1.00 56.44 92 GLN A N 1
ATOM 717 C CA . GLN A 1 92 ? -9.885 19.379 -29.696 1.00 56.44 92 GLN A CA 1
ATOM 718 C C . GLN A 1 92 ? -9.078 20.281 -28.745 1.00 56.44 92 GLN A C 1
ATOM 720 O O . GLN A 1 92 ? -9.585 20.669 -27.697 1.00 56.44 92 GLN A O 1
ATOM 725 N N . ALA A 1 93 ? -7.893 20.757 -29.139 1.00 57.88 93 ALA A N 1
ATOM 726 C CA . ALA A 1 93 ? -7.135 21.736 -28.358 1.00 57.88 93 ALA A CA 1
ATOM 727 C C . ALA A 1 93 ? -7.876 23.079 -28.228 1.00 57.88 93 ALA A C 1
ATOM 729 O O . ALA A 1 93 ? -7.865 23.684 -27.154 1.00 57.88 93 ALA A O 1
ATOM 730 N N .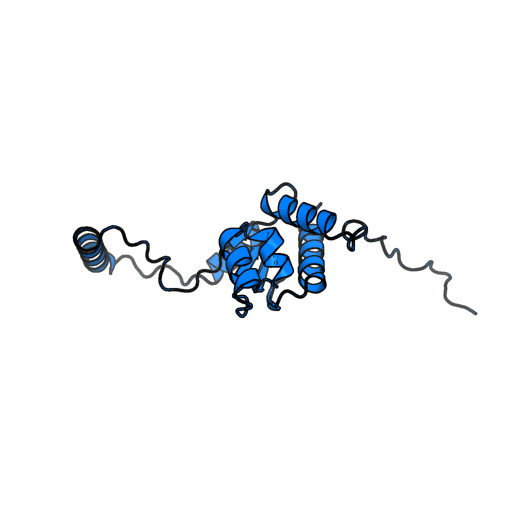 GLY A 1 94 ? -8.571 23.521 -29.285 1.00 62.91 94 GLY A N 1
ATOM 731 C CA . GLY A 1 94 ? -9.416 24.717 -29.256 1.00 62.91 94 GLY A CA 1
ATOM 732 C C . GLY A 1 94 ? -10.572 24.599 -28.258 1.00 62.91 94 GLY A C 1
ATOM 733 O O . GLY A 1 94 ? -10.757 25.484 -27.421 1.00 62.91 94 GLY A O 1
ATOM 734 N N . VAL A 1 95 ? -11.291 23.471 -28.278 1.00 63.19 95 VAL A N 1
ATOM 735 C CA . VAL A 1 95 ? -12.383 23.173 -27.334 1.00 63.19 95 VAL A CA 1
ATOM 736 C C . VAL A 1 95 ? -11.867 23.055 -25.898 1.00 63.19 95 VAL A C 1
ATOM 738 O O . VAL A 1 95 ? -12.464 23.628 -24.991 1.00 63.19 95 VAL A O 1
ATOM 741 N N . HIS A 1 96 ? -10.730 22.392 -25.673 1.00 65.12 96 HIS A N 1
ATOM 742 C CA . HIS A 1 96 ? -10.135 22.249 -24.339 1.00 65.12 96 HIS A CA 1
ATOM 743 C C . HIS A 1 96 ? -9.616 23.593 -23.794 1.00 65.12 96 HIS A C 1
ATOM 745 O O . HIS A 1 96 ? -9.728 23.868 -22.599 1.00 65.12 96 HIS A O 1
ATOM 751 N N . SER A 1 97 ? -9.089 24.467 -24.661 1.00 70.50 97 SER A N 1
ATOM 752 C CA . SER A 1 97 ? -8.659 25.818 -24.280 1.00 70.50 97 SER A CA 1
ATOM 753 C C . SER A 1 97 ? -9.850 26.727 -23.968 1.00 70.50 97 SER A C 1
ATOM 755 O O . SER A 1 97 ? -9.774 27.518 -23.029 1.00 70.50 97 SER A O 1
ATOM 757 N N . ALA A 1 98 ? -10.960 26.599 -24.703 1.00 72.44 98 ALA A N 1
ATOM 758 C CA . ALA A 1 98 ? -12.204 27.295 -24.388 1.00 72.44 98 ALA A CA 1
ATOM 759 C C . ALA A 1 98 ? -12.778 26.816 -23.044 1.00 72.44 98 ALA A C 1
ATOM 761 O O . ALA A 1 98 ? -13.056 27.639 -22.177 1.00 72.44 98 ALA A O 1
ATOM 762 N N . LEU A 1 99 ? -12.835 25.498 -22.818 1.00 74.19 99 LEU A N 1
ATOM 763 C CA . LEU A 1 99 ? -13.333 24.908 -21.574 1.00 74.19 99 LEU A CA 1
ATOM 764 C C . LEU A 1 99 ? -12.520 25.362 -20.349 1.00 74.19 99 LEU A C 1
ATOM 766 O O . LEU A 1 99 ? -13.102 25.764 -19.347 1.00 74.19 99 LEU A O 1
ATOM 770 N N . ASN A 1 100 ? -11.185 25.384 -20.450 1.00 73.50 100 ASN A N 1
ATOM 771 C CA . ASN A 1 100 ? -10.302 25.834 -19.366 1.00 73.50 100 ASN A CA 1
ATOM 772 C C . ASN A 1 100 ? -10.465 27.323 -19.029 1.00 73.50 100 ASN A C 1
ATOM 774 O O . ASN A 1 100 ? -10.256 27.723 -17.885 1.00 73.50 100 ASN A O 1
ATOM 778 N N . ARG A 1 101 ? -10.814 28.156 -20.016 1.00 73.75 101 ARG A N 1
ATOM 779 C CA . ARG A 1 101 ? -11.078 29.586 -19.792 1.00 73.75 101 ARG A CA 1
ATOM 780 C C . ARG A 1 101 ? -12.427 29.803 -19.114 1.00 73.75 101 ARG A C 1
ATOM 782 O O . ARG A 1 101 ? -12.547 30.727 -18.320 1.00 73.75 101 ARG A O 1
ATOM 789 N N . THR A 1 102 ? -13.420 28.966 -19.417 1.00 76.44 102 THR A N 1
ATOM 790 C CA . THR A 1 102 ? -14.784 29.104 -18.885 1.00 76.44 102 THR A CA 1
ATOM 791 C C . THR A 1 102 ? -14.965 28.437 -17.520 1.00 76.44 102 THR A C 1
ATOM 793 O O . THR A 1 102 ? -15.654 28.984 -16.667 1.00 76.44 102 THR A O 1
ATOM 796 N N . PHE A 1 103 ? -14.335 27.284 -17.288 1.00 71.25 103 PHE A N 1
ATOM 797 C CA . PHE A 1 103 ? -14.529 26.472 -16.078 1.00 71.25 103 PHE A CA 1
ATOM 798 C C . PHE A 1 103 ? -13.284 26.395 -15.178 1.00 71.25 103 PHE A C 1
ATOM 800 O O . PHE A 1 103 ? -13.280 25.673 -14.183 1.00 71.25 103 PHE A O 1
ATOM 807 N N . GLY A 1 104 ? -12.232 27.152 -15.502 1.00 63.12 104 GLY A N 1
ATOM 808 C CA . GLY A 1 104 ? -10.921 27.005 -14.876 1.00 63.12 104 GLY A CA 1
ATOM 809 C C . GLY A 1 104 ? -10.221 25.722 -15.329 1.00 63.12 104 GLY A C 1
ATOM 810 O O . GLY A 1 104 ? -10.793 24.880 -16.021 1.00 63.12 104 GLY A O 1
ATOM 811 N N . HIS A 1 105 ? -8.950 25.561 -14.960 1.00 59.25 105 HIS A N 1
ATOM 812 C CA . HIS A 1 105 ? -8.227 24.314 -15.203 1.00 59.25 105 HIS A CA 1
ATOM 813 C C . HIS A 1 105 ? -8.799 23.215 -14.301 1.00 59.25 105 HIS A C 1
ATOM 815 O O . HIS A 1 105 ? -8.343 23.006 -13.176 1.00 59.25 105 HIS A O 1
ATOM 821 N N . VAL A 1 106 ? -9.821 22.517 -14.785 1.00 50.91 106 VAL A N 1
ATOM 822 C CA . VAL A 1 106 ? -10.320 21.318 -14.124 1.00 50.91 106 VAL A CA 1
ATOM 823 C C . VAL A 1 106 ? -9.401 20.187 -14.555 1.00 50.91 106 VAL A C 1
ATOM 825 O O . VAL A 1 106 ? -9.454 19.721 -15.693 1.00 50.91 106 VAL A O 1
ATOM 828 N N . SER A 1 107 ? -8.511 19.762 -13.658 1.00 51.47 107 SER A N 1
ATOM 829 C CA . SER A 1 107 ? -7.765 18.524 -13.859 1.00 51.47 107 SER A CA 1
ATOM 830 C C . SER A 1 107 ? -8.779 17.407 -14.098 1.00 51.47 107 SER A C 1
ATOM 832 O O . SER A 1 107 ? -9.523 17.016 -13.197 1.00 51.47 107 SER A O 1
ATOM 834 N N . ALA A 1 108 ? -8.793 16.862 -15.315 1.00 49.84 108 ALA A N 1
ATOM 835 C CA . ALA A 1 108 ? -9.599 15.702 -15.688 1.00 49.84 108 ALA A CA 1
ATOM 836 C C . ALA A 1 108 ? -9.236 14.428 -14.887 1.00 49.84 108 ALA A C 1
ATOM 838 O O . ALA A 1 108 ? -9.745 13.349 -15.170 1.00 49.84 108 ALA A O 1
ATOM 839 N N . SER A 1 109 ? -8.374 14.529 -13.869 1.00 49.69 109 SER A N 1
ATOM 840 C CA . SER A 1 109 ? -8.119 13.463 -12.905 1.00 49.69 109 SER A CA 1
ATOM 841 C C . SER A 1 109 ? -9.284 13.222 -11.933 1.00 49.69 109 SER A C 1
ATOM 843 O O . SER A 1 109 ? -9.248 12.234 -11.205 1.00 49.69 109 SER A O 1
ATOM 845 N N . ALA A 1 110 ? -10.302 14.090 -11.891 1.00 46.16 110 ALA A N 1
ATOM 846 C CA . ALA A 1 110 ? -11.356 14.022 -10.875 1.00 46.16 110 ALA A CA 1
ATOM 847 C C . ALA A 1 110 ? -12.556 13.104 -11.207 1.00 46.16 110 ALA A C 1
ATOM 849 O O . ALA A 1 110 ? -13.360 12.853 -10.317 1.00 46.16 110 ALA A O 1
ATOM 850 N N . ILE A 1 111 ? -12.708 12.578 -12.436 1.00 43.44 111 ILE A N 1
ATOM 851 C CA . ILE A 1 111 ? -13.929 11.826 -12.836 1.00 43.44 111 ILE A CA 1
ATOM 852 C C . ILE A 1 111 ? -13.607 10.484 -13.518 1.00 43.44 111 ILE A C 1
ATOM 854 O O . ILE A 1 111 ? -14.269 10.052 -14.457 1.00 43.44 111 ILE A O 1
ATOM 858 N N . GLY A 1 112 ? -12.574 9.784 -13.052 1.00 43.22 112 GLY A N 1
ATOM 859 C CA . GLY A 1 112 ? -12.293 8.445 -13.568 1.00 43.22 112 GLY A CA 1
ATOM 860 C C . GLY A 1 112 ? -11.113 7.772 -12.898 1.00 43.22 112 GLY A C 1
ATOM 861 O O . GLY A 1 112 ? -10.011 7.843 -13.421 1.00 43.22 112 GLY A O 1
ATOM 862 N N . ALA A 1 113 ? -11.365 7.143 -11.746 1.00 52.69 113 ALA A N 1
ATOM 863 C CA . ALA A 1 113 ? -10.713 5.933 -11.220 1.00 52.69 113 ALA A CA 1
ATOM 864 C C . ALA A 1 113 ? -9.215 5.690 -11.532 1.00 52.69 113 ALA A C 1
ATOM 866 O O . ALA A 1 113 ? -8.796 4.542 -11.691 1.00 52.69 113 ALA A O 1
ATOM 867 N N . ARG A 1 114 ? -8.372 6.727 -11.597 1.00 64.19 114 ARG A N 1
ATOM 868 C CA . ARG A 1 114 ? -6.921 6.545 -11.664 1.00 64.19 114 ARG A CA 1
ATOM 869 C C . ARG A 1 114 ? -6.442 6.205 -10.263 1.00 64.19 114 ARG A C 1
ATOM 871 O O . ARG A 1 114 ? -6.224 7.086 -9.439 1.00 64.19 114 ARG A O 1
ATOM 878 N N . MET A 1 115 ? -6.352 4.905 -9.991 1.00 83.50 115 MET A N 1
ATOM 879 C CA . MET A 1 115 ? -5.717 4.377 -8.786 1.00 83.50 115 MET A CA 1
ATOM 880 C C . MET A 1 115 ? -4.311 4.989 -8.670 1.00 83.50 115 MET A C 1
ATOM 882 O O . MET A 1 115 ? -3.540 4.870 -9.628 1.00 83.50 115 MET A O 1
ATOM 886 N N . PRO A 1 116 ? -3.965 5.651 -7.552 1.00 88.94 116 PRO A N 1
ATOM 887 C CA . PRO A 1 116 ? -2.639 6.220 -7.366 1.00 88.94 116 PRO A CA 1
ATOM 888 C C . PRO A 1 116 ? -1.553 5.156 -7.553 1.00 88.94 116 PRO A C 1
ATOM 890 O O . PRO A 1 116 ? -1.626 4.063 -6.980 1.00 88.94 116 PRO A O 1
ATOM 893 N N . ARG A 1 117 ? -0.560 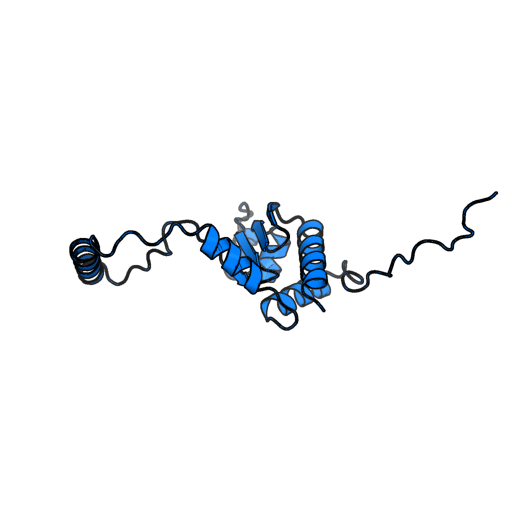5.478 -8.388 1.00 90.62 117 ARG A N 1
ATOM 894 C CA . ARG A 1 117 ? 0.597 4.623 -8.663 1.00 90.62 117 ARG A CA 1
ATOM 895 C C . ARG A 1 117 ? 1.714 4.934 -7.677 1.00 90.62 117 ARG A C 1
ATOM 897 O O . ARG A 1 117 ? 2.110 6.083 -7.528 1.00 90.62 117 ARG A O 1
ATOM 904 N N . GLU A 1 118 ? 2.265 3.884 -7.088 1.00 92.69 118 GLU A N 1
ATOM 905 C CA . GLU A 1 118 ? 3.355 3.927 -6.123 1.00 92.69 118 GLU A CA 1
ATOM 906 C C . GLU A 1 118 ? 4.493 3.024 -6.603 1.00 92.69 118 GLU A C 1
ATOM 908 O O . GLU A 1 118 ? 4.321 1.810 -6.744 1.00 92.69 118 GLU A O 1
ATOM 913 N N . ASN A 1 119 ? 5.669 3.601 -6.851 1.00 92.88 119 ASN A N 1
ATOM 914 C CA . ASN A 1 119 ? 6.849 2.833 -7.244 1.00 92.88 119 ASN A CA 1
ATOM 915 C C . ASN A 1 119 ? 7.569 2.316 -5.989 1.00 92.88 119 ASN A C 1
ATOM 917 O O . ASN A 1 119 ? 8.055 3.088 -5.162 1.00 92.88 119 ASN A O 1
ATOM 921 N N . LEU A 1 120 ? 7.654 0.996 -5.864 1.00 93.25 120 LEU A N 1
ATOM 922 C CA . LEU A 1 120 ? 8.226 0.281 -4.736 1.00 93.25 120 LEU A CA 1
ATOM 923 C C . LEU A 1 120 ? 9.608 -0.254 -5.091 1.00 93.25 120 LEU A C 1
ATOM 925 O O . LEU A 1 120 ? 9.759 -1.291 -5.730 1.00 93.25 120 LEU A O 1
ATOM 929 N N . PHE A 1 121 ? 10.627 0.435 -4.599 1.00 91.12 121 PHE A N 1
ATOM 930 C CA . PHE A 1 121 ? 12.008 -0.034 -4.606 1.00 91.12 121 PHE A CA 1
ATOM 931 C C . PHE A 1 121 ? 12.622 0.152 -3.220 1.00 91.12 121 PHE A C 1
ATOM 933 O O . PHE A 1 121 ? 12.112 0.903 -2.380 1.00 91.12 121 PHE A O 1
ATOM 940 N N . TYR A 1 122 ? 13.712 -0.562 -2.955 1.00 89.94 122 TYR A N 1
ATOM 941 C CA . TYR A 1 122 ? 14.408 -0.456 -1.679 1.00 89.94 122 TYR A CA 1
ATOM 942 C C . TYR A 1 122 ? 14.947 0.967 -1.474 1.00 89.94 122 TYR A C 1
ATOM 944 O O . TYR A 1 122 ? 15.653 1.482 -2.336 1.00 89.94 122 TYR A O 1
ATOM 952 N N . GLY A 1 123 ? 14.601 1.594 -0.347 1.00 89.06 123 GLY A N 1
ATOM 953 C CA . GLY A 1 123 ? 14.940 2.990 -0.046 1.00 89.06 123 GLY A CA 1
ATOM 954 C C . GLY A 1 123 ? 13.898 4.024 -0.493 1.00 89.06 123 GLY A C 1
ATOM 955 O O . GLY A 1 123 ? 14.038 5.195 -0.154 1.00 89.06 123 GLY A O 1
ATOM 956 N N . SER A 1 124 ? 12.838 3.623 -1.205 1.00 92.94 124 SER A N 1
ATOM 957 C CA . SER A 1 124 ? 11.712 4.525 -1.489 1.00 92.94 124 SER A CA 1
ATOM 958 C C . SER A 1 124 ? 10.938 4.873 -0.210 1.00 92.94 124 SER A C 1
ATOM 960 O O . SER A 1 124 ? 10.789 4.039 0.686 1.00 92.94 124 SER A O 1
ATOM 962 N N . GLY A 1 125 ? 10.390 6.092 -0.136 1.00 92.50 125 GLY A N 1
ATOM 963 C CA . GLY A 1 125 ? 9.603 6.536 1.023 1.00 92.50 125 GLY A CA 1
ATOM 964 C C . GLY A 1 125 ? 8.399 5.630 1.298 1.00 92.50 125 GLY A C 1
ATOM 965 O O . GLY A 1 125 ? 8.153 5.251 2.440 1.00 92.50 125 GLY A O 1
ATOM 966 N N . ARG A 1 126 ? 7.711 5.186 0.239 1.00 92.19 126 ARG A N 1
ATOM 967 C CA . ARG A 1 126 ? 6.577 4.261 0.348 1.00 92.19 126 ARG A CA 1
ATOM 968 C C . ARG A 1 126 ? 6.978 2.884 0.881 1.00 92.19 126 ARG A C 1
ATOM 970 O O . ARG A 1 126 ? 6.242 2.296 1.668 1.00 92.19 126 ARG A O 1
ATOM 977 N N . MET A 1 127 ? 8.145 2.377 0.484 1.00 92.31 127 MET A N 1
ATOM 978 C CA . MET A 1 127 ? 8.681 1.125 1.023 1.00 92.31 127 MET A CA 1
ATOM 979 C C . MET A 1 127 ? 9.021 1.251 2.509 1.00 92.31 127 MET A C 1
ATOM 981 O O . MET A 1 127 ? 8.687 0.363 3.288 1.00 92.31 127 MET A O 1
ATOM 985 N N . ASN A 1 128 ? 9.633 2.364 2.919 1.00 92.31 128 ASN A N 1
ATOM 986 C CA . ASN A 1 128 ? 9.916 2.610 4.334 1.00 92.31 128 ASN A CA 1
ATOM 987 C C . ASN A 1 128 ? 8.621 2.674 5.151 1.00 92.31 128 ASN A C 1
ATOM 989 O O . ASN A 1 128 ? 8.529 2.032 6.188 1.00 92.31 128 ASN A O 1
ATOM 993 N N . GLN A 1 129 ? 7.579 3.322 4.624 1.00 92.06 129 GLN A N 1
ATOM 994 C CA . GLN A 1 129 ? 6.268 3.360 5.273 1.00 92.06 129 GLN A CA 1
ATOM 995 C C . GLN A 1 129 ? 5.650 1.961 5.450 1.00 92.06 129 GLN A C 1
ATOM 997 O O . GLN A 1 129 ? 5.046 1.677 6.483 1.00 92.06 129 GLN A O 1
ATOM 1002 N N . LEU A 1 130 ? 5.818 1.065 4.470 1.00 91.50 130 LEU A N 1
ATOM 1003 C CA . LEU A 1 130 ? 5.418 -0.340 4.603 1.00 91.50 130 LEU A CA 1
ATOM 1004 C C . LEU A 1 130 ? 6.201 -1.038 5.721 1.00 91.50 130 LEU A C 1
ATOM 1006 O O . LEU A 1 130 ? 5.606 -1.765 6.515 1.00 91.50 130 LEU A O 1
ATOM 1010 N N . PHE A 1 131 ? 7.513 -0.808 5.819 1.00 91.25 131 PHE A N 1
ATOM 1011 C CA . PHE A 1 131 ? 8.315 -1.347 6.917 1.00 91.25 131 PHE A CA 1
ATOM 1012 C C . PHE A 1 131 ? 7.874 -0.800 8.273 1.00 91.25 131 PHE A C 1
ATOM 1014 O O . PHE A 1 131 ? 7.729 -1.580 9.211 1.00 91.25 131 PHE A O 1
ATOM 1021 N N . ASP A 1 132 ? 7.607 0.495 8.389 1.00 90.25 132 ASP A N 1
ATOM 1022 C CA . ASP A 1 132 ? 7.143 1.103 9.637 1.00 90.25 132 ASP A CA 1
ATOM 1023 C C . ASP A 1 132 ? 5.785 0.531 10.057 1.00 90.25 132 ASP A C 1
ATOM 1025 O O . ASP A 1 132 ? 5.605 0.137 11.209 1.00 90.25 132 ASP A O 1
ATOM 1029 N N . ALA A 1 133 ? 4.859 0.375 9.106 1.00 89.50 133 ALA A N 1
ATOM 1030 C CA . ALA A 1 133 ? 3.564 -0.256 9.348 1.00 89.50 133 ALA A CA 1
ATOM 1031 C C . ALA A 1 133 ? 3.711 -1.706 9.840 1.00 89.50 133 ALA A C 1
ATOM 1033 O O . ALA A 1 133 ? 2.974 -2.155 10.718 1.00 89.50 133 ALA A O 1
ATOM 1034 N N . VAL A 1 134 ? 4.667 -2.455 9.291 1.00 88.56 134 VAL A N 1
ATOM 1035 C CA . VAL A 1 134 ? 4.983 -3.829 9.705 1.00 88.56 134 VAL A CA 1
ATOM 1036 C C . VAL A 1 134 ? 5.549 -3.865 11.127 1.00 88.56 134 VAL A C 1
ATOM 1038 O O . VAL A 1 134 ? 5.098 -4.683 11.931 1.00 88.56 134 VAL A O 1
ATOM 1041 N N . HIS A 1 135 ? 6.489 -2.972 11.453 1.00 84.69 135 HIS A N 1
ATOM 1042 C CA . HIS A 1 135 ? 7.086 -2.880 12.789 1.00 84.69 135 HIS A CA 1
ATOM 1043 C C . HIS A 1 135 ? 6.052 -2.498 13.852 1.00 84.69 135 HIS A C 1
ATOM 1045 O O . HIS A 1 135 ? 5.990 -3.137 14.900 1.00 84.69 135 HIS A O 1
ATOM 1051 N N . GLN A 1 136 ? 5.204 -1.506 13.568 1.00 83.56 136 GLN A N 1
ATOM 1052 C CA . GLN A 1 136 ? 4.167 -1.045 14.497 1.00 83.56 136 GLN A CA 1
ATOM 1053 C C . GLN A 1 136 ? 3.136 -2.134 14.817 1.00 83.56 136 GLN A C 1
ATOM 1055 O O . GLN A 1 136 ? 2.642 -2.206 15.938 1.00 83.56 136 GLN A O 1
ATOM 1060 N N . ASN A 1 137 ? 2.832 -3.012 13.858 1.00 75.56 137 ASN A N 1
ATOM 1061 C CA . ASN A 1 137 ? 1.820 -4.052 14.036 1.00 75.56 137 ASN A CA 1
ATOM 1062 C C . ASN A 1 137 ? 2.333 -5.326 14.735 1.00 75.56 137 ASN A C 1
ATOM 1064 O O . ASN A 1 137 ? 1.557 -6.270 14.874 1.00 75.56 137 ASN A O 1
ATOM 1068 N N . GL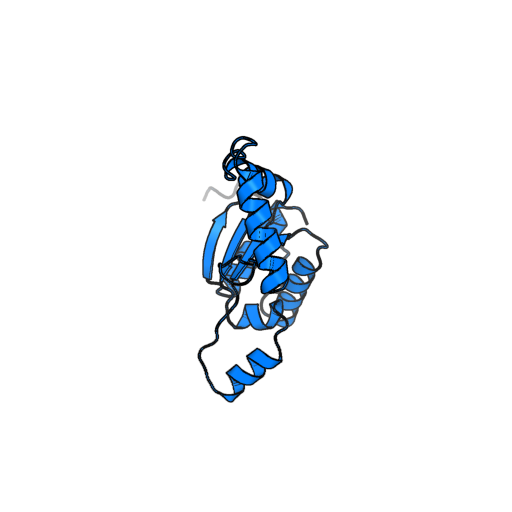Y A 1 138 ? 3.603 -5.375 15.176 1.00 61.69 138 GLY A N 1
ATOM 1069 C CA . GLY A 1 138 ? 4.174 -6.346 16.135 1.00 61.69 138 GLY A CA 1
ATOM 1070 C C . GLY A 1 138 ? 4.167 -7.839 15.750 1.00 61.69 138 GLY A C 1
ATOM 1071 O O . GLY A 1 138 ? 4.909 -8.630 16.324 1.00 61.69 138 GLY A O 1
ATOM 1072 N N . LYS A 1 139 ? 3.369 -8.246 14.759 1.00 57.06 139 LYS A N 1
ATOM 1073 C CA . LYS A 1 139 ? 3.130 -9.637 14.343 1.00 57.06 139 LYS A CA 1
ATOM 1074 C C . LYS A 1 139 ? 4.084 -10.112 13.242 1.00 57.06 139 LYS A C 1
ATOM 1076 O O . LYS A 1 139 ? 4.056 -11.273 12.848 1.00 57.06 139 LYS A O 1
ATOM 1081 N N . PHE A 1 140 ? 4.933 -9.228 12.726 1.00 57.59 140 PHE A N 1
ATOM 1082 C CA . PHE A 1 140 ? 5.655 -9.446 11.470 1.00 57.59 140 PHE A CA 1
ATOM 1083 C C . PHE A 1 140 ? 7.183 -9.436 11.615 1.00 57.59 140 PHE A C 1
ATOM 1085 O O . PHE A 1 140 ? 7.899 -9.019 10.706 1.00 57.59 140 PHE A O 1
ATOM 1092 N N . VAL A 1 141 ? 7.678 -9.962 12.739 1.00 53.84 141 VAL A N 1
ATOM 1093 C CA . VAL A 1 141 ? 9.098 -9.995 13.153 1.00 53.84 141 VAL A CA 1
ATOM 1094 C C . VAL A 1 141 ? 10.036 -10.710 12.152 1.00 53.84 141 VAL A C 1
ATOM 1096 O O . VAL A 1 141 ? 11.248 -10.596 12.278 1.00 53.84 141 VAL A O 1
ATOM 1099 N N . TYR A 1 142 ? 9.523 -11.389 11.113 1.00 54.16 142 TYR A N 1
ATOM 1100 C CA . TYR A 1 142 ? 10.344 -12.168 10.167 1.00 54.16 142 TYR A CA 1
ATOM 1101 C C . TYR A 1 142 ? 10.028 -11.973 8.673 1.00 54.16 142 TYR A C 1
ATOM 1103 O O . TYR A 1 142 ? 10.454 -12.780 7.846 1.00 54.16 142 TYR A O 1
ATOM 1111 N N . LEU A 1 143 ? 9.327 -10.912 8.249 1.00 63.81 143 LEU A N 1
ATOM 1112 C CA . LEU A 1 143 ? 9.084 -10.715 6.804 1.00 63.81 143 LEU A CA 1
ATOM 1113 C C . LEU A 1 143 ? 10.376 -10.478 5.994 1.00 63.81 143 LEU A C 1
ATOM 1115 O O . LEU A 1 143 ? 10.404 -10.732 4.789 1.00 63.81 143 LEU A O 1
ATOM 1119 N N . PHE A 1 144 ? 11.462 -10.063 6.639 1.00 58.62 144 PHE A N 1
ATOM 1120 C CA . PHE A 1 144 ? 12.767 -9.818 6.013 1.00 58.62 144 PHE A CA 1
ATOM 1121 C C . PHE A 1 144 ? 13.678 -11.052 5.954 1.00 58.62 144 PHE A C 1
ATOM 1123 O O . PHE A 1 144 ? 14.577 -11.087 5.116 1.00 58.62 144 PHE A O 1
ATOM 1130 N N . GLN A 1 145 ? 13.439 -12.079 6.774 1.00 57.56 145 GLN A N 1
ATOM 1131 C CA . GLN A 1 145 ? 14.263 -13.284 6.786 1.00 57.56 145 GLN A CA 1
ATOM 1132 C C . GLN A 1 145 ? 13.501 -14.440 6.145 1.00 57.56 145 GLN A C 1
ATOM 1134 O O . GLN A 1 145 ? 12.670 -15.092 6.768 1.00 57.56 145 GLN A O 1
ATOM 1139 N N . GLN A 1 146 ? 13.798 -14.718 4.879 1.00 56.50 146 GLN A N 1
ATOM 1140 C CA . GLN A 1 146 ? 13.615 -16.076 4.393 1.00 56.50 146 GLN A CA 1
ATOM 1141 C C . GLN A 1 146 ? 14.887 -16.854 4.721 1.00 56.50 146 GLN A C 1
ATOM 1143 O O . GLN A 1 146 ? 15.941 -16.462 4.219 1.00 56.50 146 GLN A O 1
ATOM 1148 N N . PRO A 1 147 ? 14.834 -17.934 5.517 1.00 52.59 147 PRO A N 1
ATOM 1149 C CA . PRO A 1 147 ? 15.904 -18.912 5.446 1.00 52.59 147 PRO A CA 1
ATOM 1150 C C . PRO A 1 147 ? 15.944 -19.409 3.998 1.00 52.59 147 PRO A C 1
ATOM 1152 O O . PRO A 1 147 ? 14.900 -19.748 3.432 1.00 52.59 147 PRO A O 1
ATOM 1155 N N . ASP A 1 148 ? 17.121 -19.395 3.373 1.00 57.53 148 ASP A N 1
ATOM 1156 C CA . ASP A 1 148 ? 17.306 -20.136 2.133 1.00 57.53 148 ASP A CA 1
ATOM 1157 C C . ASP A 1 148 ? 16.870 -21.571 2.424 1.00 57.53 148 ASP A C 1
ATOM 1159 O O . ASP A 1 148 ? 17.487 -22.262 3.237 1.00 57.53 148 ASP A O 1
ATOM 1163 N N . THR A 1 149 ? 15.808 -22.036 1.770 1.00 60.94 149 THR A N 1
ATOM 1164 C CA . THR A 1 149 ? 15.559 -23.468 1.632 1.00 60.94 149 THR A CA 1
ATOM 1165 C C . THR A 1 149 ? 16.646 -23.999 0.710 1.00 60.94 149 THR A C 1
ATOM 1167 O O . THR A 1 149 ? 16.415 -24.246 -0.472 1.00 60.94 149 THR A O 1
ATOM 1170 N N . LYS A 1 150 ? 17.873 -24.118 1.232 1.00 52.81 150 LYS A N 1
ATOM 1171 C CA . LYS A 1 150 ? 18.847 -25.036 0.661 1.00 52.81 150 LYS A CA 1
ATOM 1172 C C . LYS A 1 150 ? 18.149 -26.386 0.647 1.00 52.81 150 LYS A C 1
ATOM 1174 O O . LYS A 1 150 ? 17.616 -26.807 1.672 1.00 52.81 150 LYS A O 1
ATOM 1179 N N . ALA A 1 151 ? 18.078 -26.990 -0.538 1.00 57.31 151 ALA A N 1
ATOM 1180 C CA . ALA A 1 151 ? 17.561 -28.335 -0.707 1.00 57.31 151 ALA A CA 1
ATOM 1181 C C . ALA A 1 151 ? 18.134 -29.214 0.409 1.00 57.31 151 ALA A C 1
ATOM 1183 O O . ALA A 1 151 ? 19.341 -29.162 0.667 1.00 57.31 151 ALA A O 1
ATOM 1184 N N . ALA A 1 152 ? 17.246 -29.939 1.094 1.00 57.81 152 ALA A N 1
ATOM 1185 C CA . ALA A 1 152 ? 17.621 -30.930 2.086 1.00 57.81 152 ALA A CA 1
ATOM 1186 C C . ALA A 1 152 ? 18.792 -31.759 1.544 1.00 57.81 152 ALA A C 1
ATOM 1188 O O . ALA A 1 152 ? 18.854 -32.056 0.346 1.00 57.81 152 ALA A O 1
ATOM 1189 N N . HIS A 1 153 ? 19.754 -32.036 2.423 1.00 59.00 153 HIS A N 1
ATOM 1190 C CA . HIS A 1 153 ? 20.980 -32.748 2.095 1.00 59.00 153 HIS A CA 1
ATOM 1191 C C . HIS A 1 153 ? 20.697 -33.976 1.208 1.00 59.00 153 HIS A C 1
ATOM 1193 O O . HIS A 1 153 ? 19.682 -34.645 1.402 1.00 59.00 153 HIS A O 1
ATOM 1199 N N . PRO A 1 154 ? 21.608 -34.339 0.285 1.00 64.25 154 PRO A N 1
ATOM 1200 C CA . PRO A 1 154 ? 21.433 -35.476 -0.631 1.00 64.25 154 PRO A CA 1
ATOM 1201 C C . PRO A 1 154 ? 21.288 -36.855 0.052 1.00 64.25 154 PRO A C 1
ATOM 1203 O O . PRO A 1 154 ? 21.214 -37.862 -0.643 1.00 64.25 154 PRO A O 1
ATOM 1206 N N . PHE A 1 155 ? 21.232 -36.910 1.386 1.00 57.53 155 PHE A N 1
ATOM 1207 C CA . PHE A 1 155 ? 21.130 -38.119 2.202 1.00 57.53 155 PHE A CA 1
ATOM 1208 C C . PHE A 1 155 ? 19.820 -38.232 3.002 1.00 57.53 155 PHE A C 1
ATOM 1210 O O . PHE A 1 155 ? 19.666 -39.188 3.747 1.00 57.53 155 PHE A O 1
ATOM 1217 N N . ASP A 1 156 ? 18.855 -37.319 2.837 1.00 60.81 156 ASP A N 1
ATOM 1218 C CA . ASP A 1 156 ? 17.568 -37.360 3.568 1.00 60.81 156 ASP A CA 1
ATOM 1219 C C . ASP A 1 156 ? 16.529 -38.333 2.954 1.00 60.81 156 ASP A C 1
ATOM 1221 O O . ASP A 1 156 ? 15.327 -38.262 3.207 1.00 60.81 156 ASP A O 1
ATOM 1225 N N . ARG A 1 157 ? 16.983 -39.261 2.105 1.00 57.84 157 ARG A N 1
ATOM 1226 C CA . ARG A 1 157 ? 16.216 -40.438 1.687 1.00 57.84 157 ARG A CA 1
ATOM 1227 C C . ARG A 1 157 ? 17.009 -41.678 2.073 1.00 57.84 157 ARG A C 1
ATOM 1229 O O . ARG A 1 157 ? 18.172 -41.755 1.688 1.00 57.84 157 ARG A O 1
ATOM 1236 N N . VAL A 1 158 ? 16.309 -42.651 2.675 1.00 49.56 158 VAL A N 1
ATOM 1237 C CA . VAL A 1 158 ? 16.761 -43.984 3.146 1.00 49.56 158 VAL A CA 1
ATOM 1238 C C . VAL A 1 158 ? 17.204 -43.906 4.623 1.00 49.56 158 VAL A C 1
ATOM 1240 O O . VAL A 1 158 ? 18.249 -43.336 4.901 1.00 49.56 158 VAL A O 1
ATOM 1243 N N . LEU A 1 159 ? 16.461 -44.370 5.639 1.00 45.31 159 LEU A N 1
ATOM 1244 C CA . LEU A 1 159 ? 15.427 -45.412 5.802 1.00 45.31 159 LEU A CA 1
ATOM 1245 C C . LEU A 1 159 ? 14.304 -44.954 6.745 1.00 45.31 159 LEU A C 1
ATOM 1247 O O . LEU A 1 159 ? 14.620 -44.224 7.708 1.00 45.31 159 LEU A O 1
#

InterPro domains:
  IPR024562 Uncharacterised protein family YqhG [PF11079] (1-74)

Foldseek 3Di:
DDLQLLLLLVVVLCVVQVWAFPDDDSFKTKTFGDPLRQVLQVVPVVLVVVCVVPVDDDDTAIAIEGSHVVVVVVVVVVPPDPDDPPDPVPVVVVVQVVCCVVPNPDDPPPPDDPHYYDYDDPPDPSVVSSVVSQVVVVPNPDSPDDDPPPPDPPPPDDD

Secondary structure (DSSP, 8-state):
--HHHHHHHHHHHHHHTT-EEEEE-SSEEEEEPPHHHHHHHS--HHHHHHHHHHT------EEEEES-HHHHHHHHHHHSPPPPPTTSHHHHHHHHHHHHHHH----GGGSS--PPEEE--TT-HHHHHHHHHHHHTSS-TTTT---------TT----

Sequence (159 aa):
MNAKQVHKFVERYLEATGCAVLERSPVHFKVKLSPAADRALTNRPYYWGFVDRTGAEPETMSFVFVTDPAKYEEIEAASARPPLPPGSDAIQAGVHSALNRTFGHVSASAIGARMPRENLFYGSGRMNQLFDAVHQNGKFVYLFQQPDTKAAHPFDRVL